Protein AF-A0A8S2VX92-F1 (afdb_monomer)

Mean predicted aligned error: 6.16 Å

Organism: NCBI:txid392030

Secondary structure (DSSP, 8-state):
----TTTTTT-EEEE----SSSS--TTPPPHHHHHHHHSTTSEEEE-STTS-HHHHH-TTS-S------B-S-HHHHT-

Radius of gyration: 14.74 Å; Cα contacts (8 Å, |Δi|>4): 89; chains: 1; bounding box: 36×30×39 Å

Solvent-accessible surface area (backbone atoms only — not comparable to full-atom values): 5186 Å² total; per-residue (Å²): 132,85,86,61,91,66,76,49,56,76,33,80,43,76,43,52,74,72,82,88,62,96,67,79,56,94,88,57,80,50,71,50,58,55,47,34,71,74,42,68,57,30,41,47,30,38,34,56,50,90,58,52,72,64,55,75,71,36,93,78,64,83,67,84,87,79,64,70,71,46,46,91,45,61,76,66,57,77,105

Nearest PDB structures (foldseek):
  2yjz-assembly4_D  TM=8.422E-01  e=4.104E-04  Rattus norvegicus
  6hcy-assembly1_A  TM=8.549E-01  e=1.943E-03  Homo sapiens
  2vq3-assembly1_B  TM=8.618E-01  e=2.914E-03  Homo sapiens
  7tai-assembly1_C  TM=8.758E-01  e=5.355E-03  Homo sapiens
  3dtt-assembly1_B  TM=7.246E-01  e=1.131E-03  Arthrobacter sp. FB24

InterPro domains:
  IPR051267 STEAP family metalloreductases [PTHR14239] (8-78)

pLDDT: mean 87.2, std 11.84, range [50.09, 98.25]

Foldseek 3Di:
DDDPLCPQAAEEDEDLDDDPDPDDDPPDDDPQRVVCVVNVRHWYKYKNNPPDPVCVPDVPPPDDPDMDIDTPDPVSRVD

Sequence (79 aa):
LEHNPTLFDRKIVIDISNQQDQKPRQDELSNAERLQMAIPNAYIVKAFNTISSFVMRNATAGEPRSVPVASDHSLARDK

Structure (mmCIF, N/CA/C/O backbone):
data_AF-A0A8S2VX92-F1
#
_entry.id   AF-A0A8S2VX92-F1
#
loop_
_atom_site.group_PDB
_atom_site.id
_atom_site.type_symbol
_atom_site.label_atom_id
_atom_site.label_alt_id
_atom_site.label_comp_id
_atom_site.label_asym_id
_atom_site.label_entity_id
_atom_site.label_seq_id
_atom_site.pdbx_PDB_ins_code
_atom_site.Cartn_x
_atom_site.Cartn_y
_atom_site.Cartn_z
_atom_site.occupancy
_atom_site.B_iso_or_equiv
_atom_site.auth_seq_id
_atom_site.auth_comp_id
_atom_site.auth_asym_id
_atom_site.auth_atom_id
_atom_site.pdbx_PDB_model_num
ATOM 1 N N . LEU A 1 1 ? -14.981 20.546 2.234 1.00 50.09 1 LEU A N 1
ATOM 2 C CA . LEU A 1 1 ? -14.620 19.130 2.011 1.00 50.09 1 LEU A CA 1
ATOM 3 C C . LEU A 1 1 ? -15.017 18.394 3.276 1.00 50.09 1 LEU A C 1
ATOM 5 O O . LEU A 1 1 ? -14.368 18.594 4.293 1.00 50.09 1 LEU A O 1
ATOM 9 N N . GLU A 1 2 ? -16.155 17.703 3.265 1.00 57.09 2 GLU A N 1
ATOM 10 C CA . GLU A 1 2 ? -16.624 16.971 4.445 1.00 57.09 2 GLU A CA 1
ATOM 11 C C . GLU A 1 2 ? -15.635 15.861 4.798 1.00 57.09 2 GLU A C 1
ATOM 13 O O . GLU A 1 2 ? -15.205 15.088 3.940 1.00 57.09 2 GLU A O 1
ATOM 18 N N . HIS A 1 3 ? -15.253 15.811 6.070 1.00 68.12 3 HIS A N 1
ATOM 19 C CA . HIS A 1 3 ? -14.401 14.765 6.604 1.00 68.12 3 HIS A CA 1
ATOM 20 C C . HIS A 1 3 ? -15.253 13.499 6.735 1.00 68.12 3 HIS A C 1
ATOM 22 O O . HIS A 1 3 ? -16.058 13.398 7.655 1.00 68.12 3 HIS A O 1
ATOM 28 N N . ASN A 1 4 ? -15.114 12.552 5.804 1.00 79.69 4 ASN A N 1
ATOM 29 C CA . ASN A 1 4 ? -15.739 11.236 5.919 1.00 79.69 4 ASN A CA 1
ATOM 30 C C . ASN A 1 4 ? -14.746 10.280 6.606 1.00 79.69 4 ASN A C 1
ATOM 32 O O . ASN A 1 4 ? -13.842 9.770 5.937 1.00 79.69 4 ASN A O 1
ATOM 36 N N . PRO A 1 5 ? -14.868 10.051 7.929 1.00 77.06 5 PRO A N 1
ATOM 37 C CA . PRO A 1 5 ? -13.889 9.274 8.686 1.00 77.06 5 PRO A CA 1
ATOM 38 C C . PRO A 1 5 ? -13.823 7.804 8.255 1.00 77.06 5 PRO A C 1
ATOM 40 O O . PRO A 1 5 ? -12.817 7.155 8.511 1.00 77.06 5 PRO A O 1
ATOM 43 N N . THR A 1 6 ? -14.850 7.289 7.573 1.00 88.00 6 THR A N 1
ATOM 44 C CA . THR A 1 6 ? -14.932 5.884 7.145 1.00 88.00 6 THR A CA 1
ATOM 45 C C . THR A 1 6 ? -14.597 5.698 5.668 1.00 88.00 6 THR A C 1
ATOM 47 O O . THR A 1 6 ? -14.826 4.625 5.110 1.00 88.00 6 THR A O 1
ATOM 50 N N . LEU A 1 7 ? -14.092 6.735 4.986 1.00 92.31 7 LEU A N 1
ATOM 51 C CA . LEU A 1 7 ? -13.843 6.695 3.542 1.00 92.31 7 LEU A CA 1
ATOM 52 C C . LEU A 1 7 ? -12.932 5.529 3.131 1.00 92.31 7 LEU A C 1
ATOM 54 O O . LEU A 1 7 ? -13.108 4.979 2.046 1.00 92.31 7 LEU A O 1
ATOM 58 N N . PHE A 1 8 ? -11.978 5.150 3.983 1.00 94.50 8 PHE A N 1
ATOM 59 C CA . PHE A 1 8 ? -10.969 4.128 3.692 1.00 94.50 8 PHE A CA 1
ATOM 60 C C . PHE A 1 8 ? -11.228 2.782 4.375 1.00 94.50 8 PHE A C 1
ATOM 62 O O . PHE A 1 8 ? -10.445 1.850 4.192 1.00 94.50 8 PHE A O 1
ATOM 69 N N . ASP A 1 9 ? -12.329 2.649 5.115 1.00 95.69 9 ASP A N 1
ATOM 70 C CA . ASP A 1 9 ? -12.630 1.432 5.862 1.00 95.69 9 ASP A CA 1
ATOM 71 C C . ASP A 1 9 ? -12.704 0.217 4.931 1.00 95.69 9 ASP A C 1
ATOM 73 O O . ASP A 1 9 ? -13.428 0.208 3.929 1.00 95.69 9 ASP A O 1
ATOM 77 N N . ARG A 1 10 ? -11.933 -0.821 5.279 1.00 95.56 10 ARG A N 1
ATOM 78 C CA . ARG A 1 10 ? -11.803 -2.095 4.554 1.00 95.56 10 ARG A CA 1
ATOM 79 C C . ARG A 1 10 ? -11.358 -1.944 3.096 1.00 95.56 10 ARG A C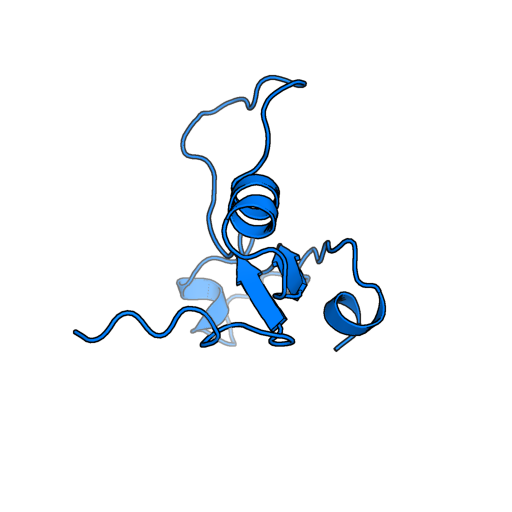 1
ATOM 81 O O . ARG A 1 10 ? -11.529 -2.870 2.301 1.00 95.56 10 ARG A O 1
ATOM 88 N N . LYS A 1 11 ? -10.796 -0.791 2.723 1.00 96.38 11 LYS A N 1
ATOM 89 C CA . LYS A 1 11 ? -10.183 -0.581 1.409 1.00 96.38 11 LYS A CA 1
ATOM 90 C C . LYS A 1 11 ? -8.714 -0.969 1.451 1.00 96.38 11 LYS A C 1
ATOM 92 O O . LYS A 1 11 ? -8.045 -0.803 2.467 1.00 96.38 11 LYS A O 1
ATOM 97 N N . ILE A 1 12 ? -8.215 -1.432 0.311 1.00 97.94 12 ILE A N 1
ATOM 98 C CA . ILE A 1 12 ? -6.778 -1.527 0.070 1.00 97.94 12 ILE A CA 1
ATOM 99 C C . ILE A 1 12 ? -6.284 -0.123 -0.274 1.00 97.94 12 ILE A C 1
ATOM 101 O O . ILE A 1 12 ? -6.799 0.502 -1.204 1.00 97.94 12 ILE A O 1
ATOM 105 N N . VAL A 1 13 ? -5.310 0.378 0.480 1.00 97.50 13 VAL A N 1
ATOM 106 C CA . VAL A 1 13 ? -4.678 1.680 0.241 1.00 97.50 13 VAL A CA 1
ATOM 107 C C . VAL A 1 13 ? -3.196 1.448 -0.019 1.00 97.50 13 VAL A C 1
ATOM 109 O O . VAL A 1 13 ? -2.494 0.875 0.812 1.00 97.50 13 VAL A O 1
ATOM 112 N N . ILE A 1 14 ? -2.727 1.880 -1.189 1.00 97.69 14 ILE A N 1
ATOM 113 C CA . ILE A 1 14 ? -1.362 1.618 -1.647 1.00 97.69 14 ILE A CA 1
ATOM 114 C C . ILE A 1 14 ? -0.482 2.843 -1.376 1.00 97.69 14 ILE A C 1
ATOM 116 O O . ILE A 1 14 ? -0.696 3.904 -1.962 1.00 97.69 14 ILE A O 1
ATOM 120 N N . ASP A 1 15 ? 0.527 2.692 -0.517 1.00 97.62 15 ASP A N 1
ATOM 121 C CA . ASP A 1 15 ? 1.579 3.690 -0.317 1.00 97.62 15 ASP A CA 1
ATOM 122 C C . ASP A 1 15 ? 2.680 3.520 -1.376 1.00 97.62 15 ASP A C 1
ATOM 124 O O . ASP A 1 15 ? 3.432 2.545 -1.358 1.00 97.62 15 ASP A O 1
ATOM 128 N N . ILE A 1 16 ? 2.815 4.512 -2.260 1.00 96.38 16 ILE A N 1
ATOM 129 C CA . ILE A 1 16 ? 3.813 4.554 -3.344 1.00 96.38 16 ILE A CA 1
ATOM 130 C C . ILE A 1 16 ? 5.022 5.453 -3.034 1.00 96.38 16 ILE A C 1
ATOM 132 O O . ILE A 1 16 ? 5.864 5.686 -3.899 1.00 96.38 16 ILE A O 1
ATO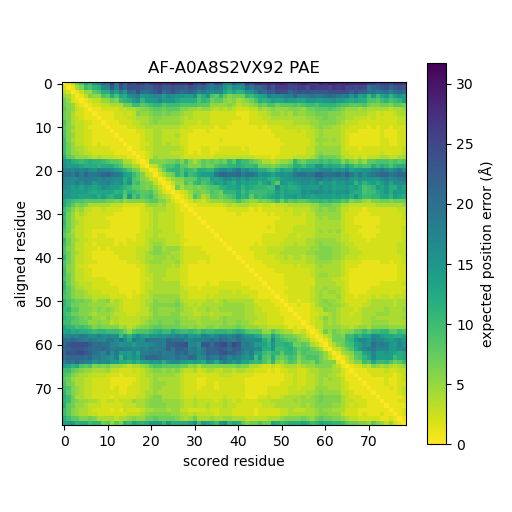M 136 N N . SER A 1 17 ? 5.105 6.012 -1.824 1.00 95.25 17 SER A N 1
ATOM 137 C CA . SER A 1 17 ? 6.120 7.014 -1.478 1.00 95.25 17 SER A CA 1
ATOM 138 C C . SER A 1 17 ? 7.536 6.429 -1.368 1.00 95.25 17 SER A C 1
ATOM 140 O O . SER A 1 17 ? 7.722 5.271 -1.002 1.00 95.25 17 SER A O 1
ATOM 142 N N . ASN A 1 18 ? 8.558 7.248 -1.608 1.00 90.88 18 ASN A N 1
ATOM 143 C CA . ASN A 1 18 ? 9.934 6.967 -1.188 1.00 90.88 18 ASN A CA 1
ATOM 144 C C . ASN A 1 18 ? 10.315 7.941 -0.068 1.00 90.88 18 ASN A C 1
ATOM 146 O O . ASN A 1 18 ? 9.896 9.100 -0.096 1.00 90.88 18 ASN A O 1
ATOM 150 N N . GLN A 1 19 ? 11.098 7.488 0.913 1.00 83.94 19 GLN A N 1
ATOM 151 C CA . GLN A 1 19 ? 11.700 8.400 1.887 1.00 83.94 19 GLN A CA 1
ATOM 152 C C . GLN A 1 19 ? 12.807 9.203 1.196 1.00 83.94 19 GLN A C 1
ATOM 154 O O . GLN A 1 19 ? 13.573 8.658 0.404 1.00 83.94 19 GLN A O 1
ATOM 159 N N . GLN A 1 20 ? 12.855 10.508 1.462 1.00 74.19 20 GLN A N 1
ATOM 160 C CA . GLN A 1 20 ? 13.866 11.397 0.882 1.00 74.19 20 GLN A CA 1
ATOM 161 C C . GLN A 1 20 ? 15.211 11.311 1.617 1.00 74.19 20 GLN A C 1
ATOM 163 O O . GLN A 1 20 ? 16.238 11.703 1.062 1.00 74.19 20 GLN A O 1
ATOM 168 N N . ASP A 1 21 ? 15.220 10.764 2.834 1.00 74.12 21 ASP A N 1
ATOM 169 C CA . ASP A 1 21 ? 16.432 10.609 3.628 1.00 74.12 21 ASP A CA 1
ATOM 170 C C . ASP A 1 21 ? 17.266 9.422 3.136 1.00 74.12 21 ASP A C 1
ATOM 172 O O . ASP A 1 21 ? 16.775 8.305 2.979 1.00 74.12 21 ASP A O 1
ATOM 176 N N . GLN A 1 22 ? 18.563 9.663 2.912 1.00 63.03 22 GLN A N 1
ATOM 177 C CA . GLN A 1 22 ? 19.480 8.694 2.295 1.00 63.03 22 GLN A CA 1
ATOM 178 C C . GLN A 1 22 ? 19.691 7.416 3.126 1.00 63.03 22 GLN A C 1
ATOM 180 O O . GLN A 1 22 ? 20.182 6.422 2.589 1.00 63.03 22 GLN A O 1
ATOM 185 N N . LYS A 1 23 ? 19.342 7.424 4.422 1.00 69.00 23 LYS A N 1
ATOM 186 C CA . LYS A 1 23 ? 19.365 6.251 5.306 1.00 69.00 23 LYS A CA 1
ATOM 187 C C . LYS A 1 23 ? 18.250 6.349 6.352 1.00 69.00 23 LYS A C 1
ATOM 189 O O . LYS A 1 23 ? 18.377 7.166 7.265 1.00 69.00 23 LYS A O 1
ATOM 194 N N . PRO A 1 24 ? 17.206 5.506 6.274 1.00 68.12 24 PRO A N 1
ATOM 195 C CA . PRO A 1 24 ? 16.284 5.340 7.386 1.00 68.12 24 PRO A CA 1
ATOM 196 C C . PRO A 1 24 ? 17.073 4.872 8.610 1.00 68.12 24 PRO A C 1
ATOM 198 O O . PRO A 1 24 ? 17.934 3.991 8.504 1.00 68.12 24 PRO A O 1
ATOM 201 N N . ARG A 1 25 ? 16.802 5.455 9.778 1.00 77.88 25 ARG A N 1
ATOM 202 C CA . ARG A 1 25 ? 17.260 4.852 11.034 1.00 77.88 25 ARG A CA 1
ATOM 203 C C . ARG A 1 25 ? 16.502 3.544 11.227 1.00 77.88 25 ARG A C 1
ATOM 205 O O . ARG A 1 25 ? 15.335 3.455 10.866 1.00 77.88 25 ARG A O 1
ATOM 212 N N . GLN A 1 26 ? 17.162 2.547 11.804 1.00 72.50 26 GLN A N 1
ATOM 213 C CA . GLN A 1 26 ? 16.589 1.209 11.960 1.00 72.50 26 GLN A CA 1
ATOM 214 C C . GLN A 1 26 ? 15.305 1.199 12.813 1.00 72.50 26 GLN A C 1
ATOM 216 O O . GLN A 1 26 ? 14.448 0.350 12.600 1.00 72.50 26 GLN A O 1
ATOM 221 N N . ASP A 1 27 ? 15.145 2.188 13.697 1.00 77.94 27 ASP A N 1
ATOM 222 C CA . ASP A 1 27 ? 13.981 2.341 14.581 1.00 77.94 27 ASP A CA 1
ATOM 223 C C . ASP A 1 27 ? 12.897 3.276 14.010 1.00 77.94 27 ASP A C 1
ATOM 225 O O . ASP A 1 27 ? 11.949 3.646 14.705 1.00 77.94 27 ASP A O 1
ATOM 229 N N . GLU A 1 28 ? 13.048 3.739 12.767 1.00 87.12 28 GLU A N 1
ATOM 230 C CA . GLU A 1 28 ? 12.114 4.682 12.167 1.00 87.12 28 GLU A CA 1
ATOM 231 C C . GLU A 1 28 ? 11.025 3.971 11.363 1.00 87.12 28 GLU A C 1
ATOM 233 O O . GLU A 1 28 ? 11.307 3.267 10.397 1.00 87.12 28 GLU A O 1
ATOM 238 N N . LEU A 1 29 ? 9.766 4.235 11.727 1.00 91.06 29 LEU A N 1
ATOM 239 C CA . LEU A 1 29 ? 8.608 3.778 10.963 1.00 91.06 29 LEU A CA 1
ATOM 240 C C . LEU A 1 29 ? 8.653 4.303 9.524 1.00 91.06 29 LEU A C 1
ATOM 242 O O . LEU A 1 29 ? 8.825 5.504 9.282 1.00 91.06 29 LEU A O 1
ATOM 246 N N . SER A 1 30 ? 8.394 3.411 8.579 1.00 92.62 30 SER A N 1
ATOM 247 C CA . SER A 1 30 ? 8.106 3.733 7.190 1.00 92.62 30 SER A CA 1
ATOM 248 C C . SER A 1 30 ? 6.818 4.558 7.059 1.00 92.62 30 SER A C 1
ATOM 250 O O . SER A 1 30 ? 5.948 4.583 7.935 1.00 92.62 30 SER A O 1
ATOM 252 N N . ASN A 1 31 ? 6.651 5.224 5.914 1.00 94.88 31 ASN A N 1
ATOM 253 C CA . ASN A 1 31 ? 5.417 5.959 5.618 1.00 94.88 31 ASN A CA 1
ATOM 254 C C . ASN A 1 31 ? 4.180 5.045 5.592 1.00 94.88 31 ASN A C 1
ATOM 256 O O . ASN A 1 31 ? 3.111 5.476 6.017 1.00 94.88 31 ASN A O 1
ATOM 260 N N . ALA A 1 32 ? 4.328 3.790 5.157 1.00 96.69 32 ALA A N 1
ATOM 261 C CA . ALA A 1 32 ? 3.248 2.808 5.146 1.00 96.69 32 ALA A CA 1
ATOM 262 C C . ALA A 1 32 ? 2.791 2.454 6.570 1.00 96.69 32 ALA A C 1
ATOM 264 O O . ALA A 1 32 ? 1.593 2.427 6.836 1.00 96.69 32 ALA A O 1
ATOM 265 N N . GLU A 1 33 ? 3.723 2.264 7.505 1.00 96.38 33 GLU A N 1
ATOM 266 C CA . GLU A 1 33 ? 3.393 2.000 8.913 1.00 96.38 33 GLU A CA 1
ATOM 267 C C . GLU A 1 33 ? 2.705 3.206 9.562 1.00 96.38 33 GLU A C 1
ATOM 269 O O . GLU A 1 33 ? 1.670 3.065 10.214 1.00 96.38 33 GLU A O 1
ATOM 274 N N . ARG A 1 34 ? 3.211 4.422 9.311 1.00 95.69 34 ARG A N 1
ATOM 275 C CA . ARG A 1 34 ? 2.558 5.662 9.766 1.00 95.69 34 ARG A CA 1
ATOM 276 C C . ARG A 1 34 ? 1.145 5.800 9.191 1.00 95.69 34 ARG A C 1
ATOM 278 O O . ARG A 1 34 ? 0.232 6.215 9.902 1.00 95.69 34 ARG A O 1
ATOM 285 N N . LEU A 1 35 ? 0.949 5.431 7.923 1.00 95.94 35 LEU A N 1
ATOM 286 C CA . LEU A 1 35 ? -0.360 5.446 7.274 1.00 95.94 35 LEU A CA 1
ATOM 287 C C . LEU A 1 35 ? -1.308 4.410 7.892 1.00 95.94 35 LEU A C 1
ATOM 289 O O . LEU A 1 35 ? -2.468 4.730 8.138 1.00 95.94 35 LEU A O 1
ATOM 293 N N . GLN A 1 36 ? -0.818 3.211 8.216 1.00 97.00 36 GLN A N 1
ATOM 294 C CA . GLN A 1 36 ? -1.610 2.169 8.879 1.00 97.00 36 GLN A CA 1
ATOM 295 C C . GLN A 1 36 ? -2.086 2.619 10.264 1.00 97.00 36 GLN A C 1
ATOM 297 O O . GLN A 1 36 ? -3.225 2.339 10.633 1.00 97.00 36 GLN A O 1
ATOM 302 N N . MET A 1 37 ? -1.259 3.366 11.002 1.00 96.50 37 MET A N 1
ATOM 303 C CA . MET A 1 37 ? -1.659 3.979 12.274 1.00 96.50 37 MET A CA 1
ATOM 304 C C . MET A 1 37 ? -2.709 5.086 12.094 1.00 96.50 37 MET A C 1
ATOM 306 O O . MET A 1 37 ? -3.588 5.235 12.940 1.00 96.50 37 MET A O 1
ATOM 310 N N . ALA A 1 38 ? -2.629 5.866 11.011 1.00 94.75 38 ALA A N 1
ATOM 311 C CA . ALA A 1 38 ? -3.536 6.986 10.755 1.00 94.75 38 ALA A CA 1
ATOM 312 C C . ALA A 1 38 ? -4.934 6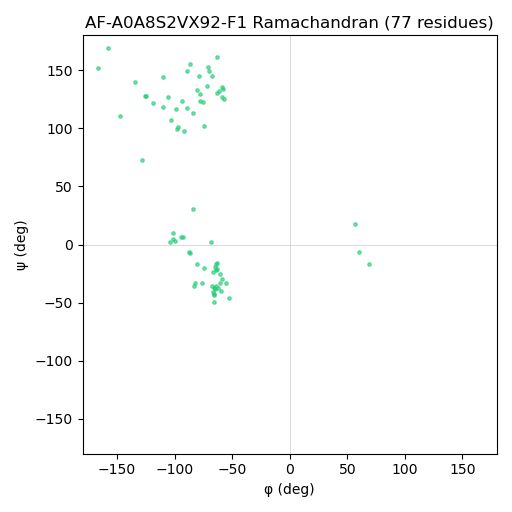.551 10.274 1.00 94.75 38 ALA A C 1
ATOM 314 O O . ALA A 1 38 ? -5.921 7.215 10.588 1.00 94.75 38 ALA A O 1
ATOM 315 N N . ILE A 1 39 ? -5.028 5.450 9.520 1.00 95.25 39 ILE A N 1
ATOM 316 C CA . ILE A 1 39 ? -6.290 4.887 9.007 1.00 95.25 39 ILE A CA 1
ATOM 317 C C . ILE A 1 39 ? -6.398 3.388 9.347 1.00 95.25 39 ILE A C 1
ATOM 319 O O . ILE A 1 39 ? -6.298 2.536 8.464 1.00 95.25 39 ILE A O 1
ATOM 323 N N . PRO A 1 40 ? -6.635 3.038 10.626 1.00 95.38 40 PRO A N 1
ATOM 324 C CA . PRO A 1 40 ? -6.469 1.673 11.143 1.00 95.38 40 PRO A CA 1
ATOM 325 C C . PRO A 1 40 ? -7.411 0.629 10.532 1.00 95.38 40 PRO A C 1
ATOM 327 O O . PRO A 1 40 ? -7.112 -0.560 10.563 1.00 95.38 40 PRO A O 1
ATOM 330 N N . ASN A 1 41 ? -8.539 1.055 9.962 1.00 96.12 41 ASN A N 1
ATOM 331 C CA . ASN A 1 41 ? -9.505 0.160 9.321 1.00 96.12 41 ASN A CA 1
ATOM 332 C C . ASN A 1 41 ? -9.194 -0.115 7.841 1.00 96.12 41 ASN A C 1
ATOM 334 O O . ASN A 1 41 ? -9.902 -0.908 7.215 1.00 96.12 41 ASN A O 1
ATOM 338 N N . ALA A 1 42 ? -8.198 0.557 7.262 1.00 97.00 42 ALA A N 1
ATOM 339 C CA . ALA A 1 42 ? -7.725 0.291 5.911 1.00 97.00 42 ALA A CA 1
ATOM 340 C C . ALA A 1 42 ? -6.659 -0.811 5.918 1.00 97.00 42 ALA A C 1
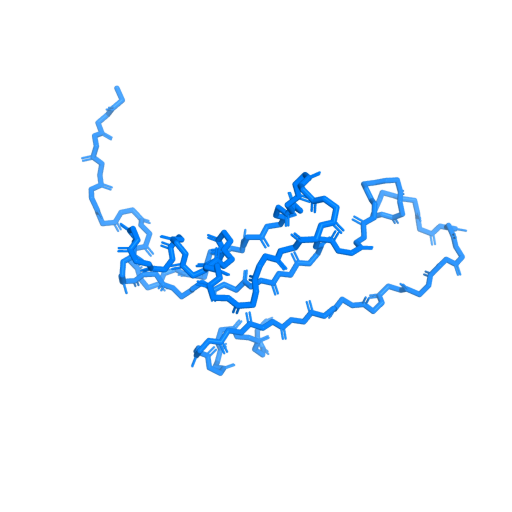ATOM 342 O O . ALA A 1 42 ? -5.952 -1.012 6.906 1.00 97.00 42 ALA A O 1
ATOM 343 N N . TYR A 1 43 ? -6.518 -1.496 4.786 1.00 97.81 43 TYR A N 1
ATOM 344 C CA . TYR A 1 43 ? -5.444 -2.454 4.550 1.00 97.81 43 TYR A C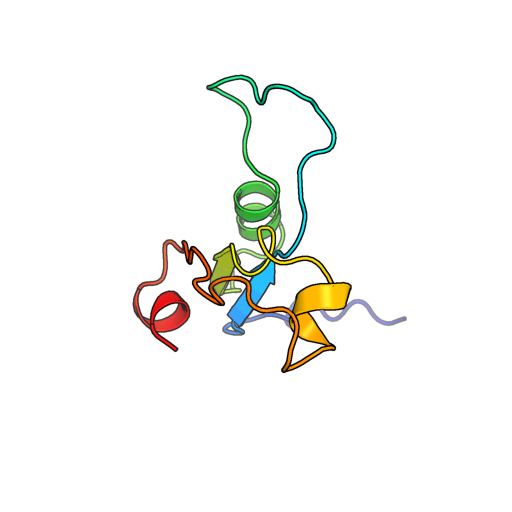A 1
ATOM 345 C C . TYR A 1 43 ? -4.327 -1.753 3.784 1.00 97.81 43 TYR A C 1
ATOM 347 O O . TYR A 1 43 ? -4.448 -1.525 2.575 1.00 97.81 43 TYR A O 1
ATOM 355 N N . ILE A 1 44 ? -3.261 -1.365 4.484 1.00 98.12 44 ILE A N 1
ATOM 356 C CA . ILE A 1 44 ? -2.152 -0.654 3.850 1.00 98.12 44 ILE A CA 1
ATOM 357 C C . ILE A 1 44 ? -1.230 -1.634 3.134 1.00 98.12 44 ILE A C 1
ATOM 359 O O . ILE A 1 44 ? -0.837 -2.665 3.680 1.00 98.12 44 ILE A O 1
ATOM 363 N N . VAL A 1 45 ? -0.874 -1.293 1.898 1.00 98.25 45 VAL A N 1
ATOM 364 C CA . VAL A 1 45 ? 0.067 -2.044 1.067 1.00 98.25 45 VAL A CA 1
ATOM 365 C C . VAL A 1 45 ? 1.181 -1.109 0.614 1.00 98.25 45 VAL A C 1
ATOM 367 O O . VAL A 1 45 ? 0.920 -0.054 0.040 1.00 98.25 45 VAL A O 1
ATOM 370 N N . LYS A 1 46 ? 2.437 -1.496 0.835 1.00 97.81 46 LYS A N 1
ATOM 371 C CA . LYS A 1 46 ? 3.607 -0.825 0.265 1.00 97.81 46 LYS A CA 1
ATOM 372 C C . LYS A 1 46 ? 3.923 -1.455 -1.084 1.00 97.81 46 LYS A C 1
ATOM 374 O O . LYS A 1 46 ? 4.220 -2.647 -1.131 1.00 97.81 46 LYS A O 1
ATOM 379 N N . ALA A 1 47 ? 3.843 -0.675 -2.159 1.00 96.19 47 ALA A N 1
ATOM 380 C CA . ALA A 1 47 ? 4.140 -1.149 -3.509 1.00 96.19 47 ALA A CA 1
ATOM 381 C C . ALA A 1 47 ? 4.509 0.007 -4.452 1.00 96.19 47 ALA A C 1
ATOM 383 O O 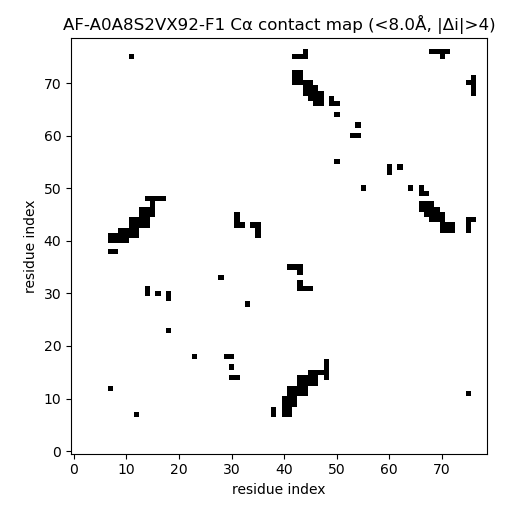. ALA A 1 47 ? 4.327 1.178 -4.132 1.00 96.19 47 ALA A O 1
ATOM 384 N N . PHE A 1 48 ? 5.017 -0.340 -5.635 1.00 93.88 48 PHE A N 1
ATOM 385 C CA . PHE A 1 48 ? 5.354 0.542 -6.768 1.00 93.88 48 PHE A CA 1
ATOM 386 C C . PHE A 1 48 ? 6.406 1.628 -6.520 1.00 93.88 48 PHE A C 1
ATOM 388 O O . PHE A 1 48 ? 6.859 2.252 -7.474 1.00 93.88 48 PHE A O 1
ATOM 395 N N . ASN A 1 49 ? 6.867 1.819 -5.288 1.00 93.12 49 ASN A N 1
ATOM 396 C CA . ASN A 1 49 ? 7.858 2.836 -4.951 1.00 93.12 49 ASN A CA 1
ATOM 397 C C . ASN A 1 49 ? 9.224 2.604 -5.637 1.00 93.12 49 ASN A C 1
ATOM 399 O O . ASN A 1 49 ? 9.997 3.546 -5.795 1.00 93.12 49 ASN A O 1
ATOM 403 N N . THR A 1 50 ? 9.519 1.376 -6.083 1.00 90.25 50 THR A N 1
ATOM 404 C CA . THR A 1 50 ? 10.745 1.035 -6.828 1.00 90.25 50 THR A CA 1
ATOM 405 C C . THR A 1 50 ? 10.642 1.257 -8.338 1.00 90.25 50 THR A C 1
ATOM 407 O O . THR A 1 50 ? 11.646 1.124 -9.031 1.00 90.25 50 THR A O 1
ATOM 410 N N . ILE A 1 51 ? 9.457 1.579 -8.869 1.00 89.12 51 ILE A N 1
ATOM 411 C CA . ILE A 1 51 ? 9.241 1.777 -10.306 1.00 89.12 51 ILE A CA 1
ATOM 412 C C . ILE A 1 51 ? 9.102 3.269 -10.599 1.00 89.12 51 ILE A C 1
ATOM 414 O O . ILE A 1 51 ? 8.265 3.964 -10.026 1.00 89.12 51 ILE A O 1
ATOM 418 N N . SER A 1 52 ? 9.905 3.772 -11.538 1.00 88.25 52 SER A N 1
ATOM 419 C CA . SER A 1 52 ? 9.767 5.154 -11.997 1.00 88.25 52 SER A CA 1
ATOM 420 C C . SER A 1 52 ? 8.488 5.343 -12.821 1.00 88.25 52 SER A C 1
ATOM 422 O O . SER A 1 52 ? 8.051 4.454 -13.558 1.00 88.25 52 SER A O 1
ATOM 424 N N . SER A 1 53 ? 7.911 6.545 -12.774 1.00 88.06 53 SER A N 1
ATOM 425 C CA . SER A 1 53 ? 6.734 6.894 -13.583 1.00 88.06 53 SER A CA 1
ATOM 426 C C . SER A 1 53 ? 6.978 6.739 -15.092 1.00 88.06 53 SER A C 1
ATOM 428 O O . SER A 1 53 ? 6.054 6.412 -15.838 1.00 88.06 53 SER A O 1
ATOM 430 N N . PHE A 1 54 ? 8.224 6.918 -15.544 1.00 87.31 54 PHE A N 1
ATOM 431 C CA . PHE A 1 54 ? 8.631 6.699 -16.931 1.00 87.31 54 PHE A CA 1
ATOM 432 C C . PHE A 1 54 ? 8.519 5.224 -17.333 1.00 87.31 54 PHE A C 1
ATOM 434 O O . PHE A 1 54 ? 7.901 4.920 -18.353 1.00 87.31 54 PHE A O 1
ATOM 441 N N . VAL A 1 55 ? 9.060 4.311 -16.518 1.00 86.69 55 VAL A N 1
ATOM 442 C CA . VAL A 1 55 ? 8.982 2.859 -16.761 1.00 86.69 55 VAL A CA 1
ATOM 443 C C . VAL A 1 55 ? 7.536 2.368 -16.674 1.00 86.69 55 VAL A C 1
ATOM 445 O O . VAL A 1 55 ? 7.119 1.540 -17.480 1.00 86.69 55 VAL A O 1
ATOM 448 N N . MET A 1 56 ? 6.741 2.921 -15.753 1.00 85.88 56 MET A N 1
ATOM 449 C CA . MET A 1 56 ? 5.320 2.585 -15.630 1.00 85.88 56 MET A CA 1
ATOM 450 C C . MET A 1 56 ? 4.510 2.995 -16.870 1.00 85.88 56 MET A C 1
ATOM 452 O O . MET A 1 56 ? 3.584 2.290 -17.265 1.00 85.88 56 MET A O 1
ATOM 456 N N . ARG A 1 57 ? 4.860 4.124 -17.502 1.00 85.56 57 ARG A N 1
ATOM 457 C CA . ARG A 1 57 ? 4.169 4.645 -18.691 1.00 85.56 57 ARG A CA 1
ATOM 458 C C . ARG A 1 57 ? 4.639 3.997 -19.995 1.00 85.56 57 ARG A C 1
ATOM 460 O O . ARG A 1 57 ? 3.831 3.820 -20.904 1.00 85.56 57 ARG A O 1
ATOM 467 N N . ASN A 1 58 ? 5.924 3.670 -20.107 1.00 84.38 58 ASN A N 1
ATOM 468 C CA . ASN A 1 58 ? 6.524 3.225 -21.361 1.00 84.38 58 ASN A CA 1
ATOM 469 C C . ASN A 1 58 ? 6.744 1.716 -21.377 1.00 84.38 58 ASN A C 1
ATOM 471 O O . ASN A 1 58 ? 7.674 1.184 -20.771 1.00 84.38 58 ASN A O 1
ATOM 475 N N . ALA A 1 59 ? 5.917 1.023 -22.164 1.00 68.31 59 ALA A N 1
ATOM 476 C CA . ALA A 1 59 ? 5.936 -0.432 -22.234 1.00 68.31 59 ALA A CA 1
ATOM 477 C C . ALA A 1 59 ? 7.255 -1.027 -22.780 1.00 68.31 59 ALA A C 1
ATOM 479 O O . ALA A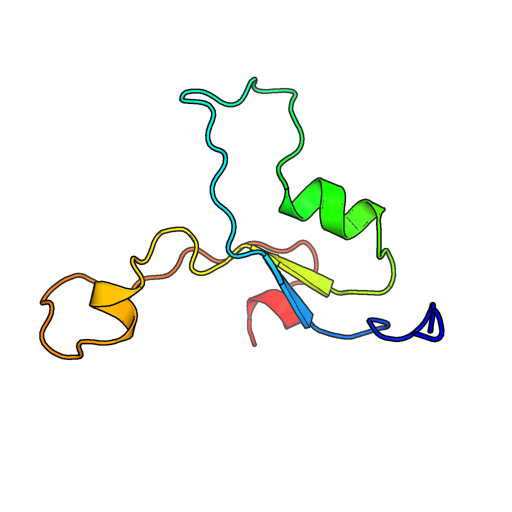 1 59 ? 7.510 -2.216 -22.607 1.00 68.31 59 ALA A O 1
ATOM 480 N N . THR A 1 60 ? 8.091 -0.204 -23.414 1.00 69.69 60 THR A N 1
ATOM 481 C CA . THR A 1 60 ? 9.349 -0.578 -24.073 1.00 69.69 60 THR A CA 1
ATOM 482 C C . THR A 1 60 ? 10.598 -0.299 -23.235 1.00 69.69 60 THR A C 1
ATOM 484 O O . THR A 1 60 ? 11.700 -0.544 -23.712 1.00 69.69 60 THR A O 1
ATOM 487 N N . ALA A 1 61 ? 10.460 0.190 -21.996 1.00 68.19 61 ALA A N 1
ATOM 488 C CA . ALA A 1 61 ? 11.584 0.668 -21.183 1.00 68.19 61 ALA A CA 1
ATOM 489 C C . ALA A 1 61 ? 12.584 -0.417 -20.712 1.00 68.19 61 ALA A C 1
ATOM 491 O O . ALA A 1 61 ? 13.532 -0.086 -20.012 1.00 68.19 61 ALA A O 1
ATOM 492 N N . GLY A 1 62 ? 12.407 -1.691 -21.086 1.00 64.38 62 GLY A N 1
ATOM 493 C CA . GLY A 1 62 ? 13.393 -2.768 -20.896 1.00 64.38 62 GLY A CA 1
ATOM 494 C C . GLY A 1 62 ? 13.654 -3.220 -19.452 1.00 64.38 62 GLY A C 1
ATOM 495 O O . GLY A 1 62 ? 14.178 -4.314 -19.260 1.00 64.38 62 GLY A O 1
ATOM 496 N N . GLU A 1 63 ? 13.277 -2.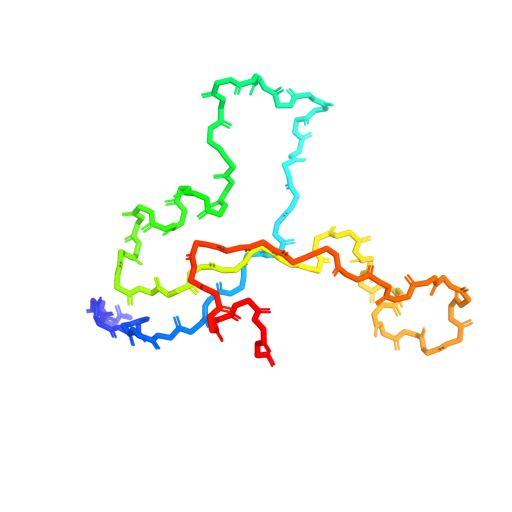434 -18.441 1.00 65.56 63 GLU A N 1
ATOM 497 C CA . GLU A 1 63 ? 13.502 -2.784 -17.038 1.00 65.56 63 GLU A CA 1
ATOM 498 C C . GLU A 1 63 ? 12.485 -3.808 -16.496 1.00 65.56 63 GLU A C 1
ATOM 500 O O . GLU A 1 63 ? 11.301 -3.776 -16.865 1.00 65.56 63 GLU A O 1
ATOM 505 N N . PRO A 1 64 ? 12.914 -4.713 -15.591 1.00 64.06 64 PRO A N 1
ATOM 506 C CA . PRO A 1 64 ? 12.023 -5.656 -14.929 1.00 64.06 64 PRO A CA 1
ATOM 507 C C . PRO A 1 64 ? 10.898 -4.935 -14.177 1.00 64.06 64 PRO A C 1
ATOM 509 O O . PRO A 1 64 ? 11.143 -4.134 -13.281 1.00 64.06 64 PRO A O 1
ATOM 512 N N . ARG A 1 65 ? 9.643 -5.284 -14.477 1.00 72.81 65 ARG A N 1
ATOM 513 C CA . ARG A 1 65 ? 8.453 -4.766 -13.771 1.00 72.81 65 ARG A CA 1
ATOM 514 C C . ARG A 1 65 ? 8.135 -5.536 -12.489 1.00 72.81 65 ARG A C 1
ATOM 516 O O . ARG A 1 65 ? 6.970 -5.691 -12.134 1.00 72.81 65 ARG A O 1
ATOM 523 N N . SER A 1 66 ? 9.157 -6.072 -11.829 1.00 85.50 66 SER A N 1
ATOM 524 C CA . SER A 1 66 ? 8.957 -6.724 -10.539 1.00 85.50 66 SER A CA 1
ATOM 525 C C . SER A 1 66 ? 8.761 -5.648 -9.480 1.00 85.50 66 SER A C 1
ATOM 527 O O . SER A 1 66 ? 9.604 -4.766 -9.320 1.00 85.50 66 SER A O 1
ATOM 529 N N . VAL A 1 67 ? 7.631 -5.705 -8.785 1.00 90.94 67 VAL A N 1
ATOM 530 C CA . VAL A 1 67 ? 7.268 -4.753 -7.738 1.00 90.94 67 VAL A CA 1
ATOM 531 C C . VAL A 1 67 ? 7.335 -5.484 -6.403 1.00 90.94 67 VAL A C 1
ATOM 533 O O . VAL A 1 67 ? 6.583 -6.440 -6.213 1.00 90.94 67 VAL A O 1
ATOM 536 N N . PRO A 1 68 ? 8.203 -5.068 -5.467 1.00 93.81 68 PRO A N 1
ATOM 537 C CA . PRO A 1 68 ? 8.124 -5.539 -4.093 1.00 93.81 68 PRO A CA 1
ATOM 538 C C . PRO A 1 68 ? 6.782 -5.123 -3.488 1.00 93.81 68 PRO A C 1
ATOM 540 O O . PRO A 1 68 ? 6.383 -3.963 -3.609 1.00 93.81 68 PRO A O 1
ATOM 543 N N . VAL A 1 69 ? 6.097 -6.065 -2.840 1.00 96.44 69 VAL A N 1
ATOM 544 C CA . VAL A 1 69 ? 4.807 -5.827 -2.183 1.00 96.44 69 VAL A CA 1
ATOM 545 C C . VAL A 1 69 ? 4.902 -6.267 -0.728 1.00 96.44 69 VAL A C 1
ATOM 547 O O . VAL A 1 69 ? 5.294 -7.401 -0.447 1.00 96.44 69 VAL A O 1
ATOM 550 N N . ALA A 1 70 ? 4.527 -5.385 0.198 1.00 97.31 70 ALA A N 1
ATOM 551 C CA . ALA A 1 70 ? 4.484 -5.684 1.628 1.00 97.31 70 ALA A CA 1
ATOM 552 C C . ALA A 1 70 ? 3.177 -5.190 2.265 1.00 97.31 70 ALA A C 1
ATOM 554 O O . ALA A 1 70 ? 2.682 -4.115 1.930 1.00 97.31 70 ALA A O 1
ATOM 555 N N . SER A 1 71 ? 2.616 -5.994 3.172 1.00 97.50 71 SER A N 1
ATOM 556 C CA . SER A 1 71 ? 1.434 -5.674 3.983 1.00 97.50 71 SER A CA 1
ATOM 557 C C . SER A 1 71 ? 1.293 -6.689 5.117 1.00 97.50 71 SER A C 1
ATOM 559 O O . SER A 1 71 ? 1.648 -7.858 4.936 1.00 97.50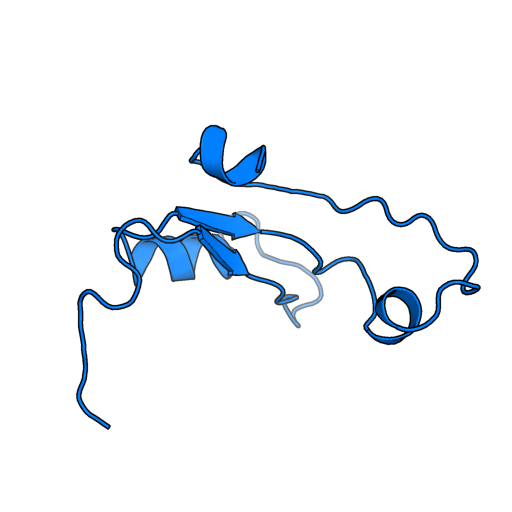 71 SER A O 1
ATOM 561 N N . ASP A 1 72 ? 0.693 -6.265 6.228 1.00 97.12 72 ASP A N 1
ATOM 562 C CA . ASP A 1 72 ? 0.273 -7.155 7.318 1.00 97.12 72 ASP A CA 1
ATOM 563 C C . ASP A 1 72 ? -0.979 -7.971 6.953 1.00 97.12 72 ASP A C 1
ATOM 565 O O . ASP A 1 72 ? -1.241 -9.026 7.530 1.00 97.12 72 ASP A O 1
ATOM 569 N N . HIS A 1 73 ? -1.756 -7.521 5.961 1.00 96.56 73 HIS A N 1
ATOM 570 C CA . HIS A 1 73 ? -2.956 -8.211 5.506 1.00 96.56 73 HIS A CA 1
ATOM 571 C C . HIS A 1 73 ? -2.650 -9.050 4.258 1.00 96.56 73 HIS A C 1
ATOM 573 O O . HIS A 1 73 ? -2.637 -8.543 3.134 1.00 96.56 73 HIS A O 1
ATOM 579 N N . SER A 1 74 ? -2.439 -10.359 4.435 1.00 95.44 74 SER A N 1
ATOM 580 C CA . SER A 1 74 ? -2.035 -11.284 3.358 1.00 95.44 74 SER A CA 1
ATOM 581 C C . SER A 1 74 ? -2.949 -11.228 2.132 1.00 95.44 74 SER A C 1
ATOM 583 O O . SER A 1 74 ? -2.473 -11.074 1.013 1.00 95.44 74 SER A O 1
ATOM 585 N N . LEU A 1 75 ? -4.271 -11.232 2.331 1.00 95.50 75 LEU A N 1
ATOM 586 C CA . LEU A 1 75 ? -5.218 -11.129 1.219 1.00 95.50 75 LEU A CA 1
ATOM 587 C C . LEU A 1 75 ? -5.166 -9.775 0.507 1.00 95.50 75 LEU A C 1
ATOM 589 O O . LEU A 1 75 ? -5.600 -9.708 -0.627 1.00 95.50 75 LEU A O 1
ATOM 593 N N . ALA A 1 76 ? -4.708 -8.699 1.151 1.00 95.12 76 ALA A N 1
ATOM 594 C CA . ALA A 1 76 ? -4.580 -7.402 0.483 1.00 95.12 76 ALA A CA 1
ATOM 595 C C . ALA A 1 76 ? -3.276 -7.326 -0.320 1.00 95.12 76 ALA A C 1
ATOM 597 O O . ALA A 1 76 ? -3.249 -6.715 -1.380 1.00 95.12 76 ALA A O 1
ATOM 598 N N . ARG A 1 77 ? -2.216 -7.979 0.174 1.00 95.12 77 ARG A N 1
ATOM 599 C CA . ARG A 1 77 ? -0.926 -8.127 -0.511 1.00 95.12 77 ARG A CA 1
ATOM 600 C C . ARG A 1 77 ? -1.035 -8.953 -1.795 1.00 95.12 77 ARG A C 1
ATOM 602 O O . ARG A 1 77 ? -0.359 -8.645 -2.767 1.00 95.12 77 ARG A O 1
ATOM 609 N N . ASP A 1 78 ? -1.853 -10.003 -1.770 1.00 92.38 78 ASP A N 1
ATOM 610 C CA . ASP A 1 78 ? -1.932 -11.004 -2.843 1.00 92.38 78 ASP A CA 1
ATOM 611 C C . ASP A 1 78 ? -3.026 -10.685 -3.895 1.00 92.38 78 ASP A C 1
ATOM 613 O O . ASP A 1 78 ? -3.325 -11.523 -4.749 1.00 92.38 78 ASP A O 1
ATOM 617 N N . LYS A 1 79 ? -3.665 -9.508 -3.810 1.00 75.75 79 LYS A N 1
ATOM 618 C CA . LYS A 1 79 ? -4.699 -9.022 -4.745 1.00 75.75 79 LYS A CA 1
ATOM 619 C C . LYS A 1 79 ? -4.112 -8.114 -5.811 1.00 75.75 79 LYS A C 1
ATOM 621 O O . LYS A 1 79 ? -4.598 -8.235 -6.957 1.00 75.75 79 LYS A O 1
#